Protein AF-A0A958SAU4-F1 (afdb_monomer_lite)

Foldseek 3Di:
DDDDPFDKDWDDDVPAPAQWTWIATLVLWIWTAHPNDIDTFDWDQDPNFTWGWDDDPDDIDIGTSVVVSCVGVNDDPPDPDPDPPD

Radius of gyration: 13.77 Å; chains: 1; bounding box: 35×40×31 Å

Structure (mmCIF, N/CA/C/O backbone):
data_AF-A0A958SAU4-F1
#
_entry.id   AF-A0A958SAU4-F1
#
loop_
_atom_site.group_PDB
_atom_site.id
_atom_site.type_symbol
_atom_site.label_atom_id
_atom_site.label_alt_id
_atom_site.label_comp_id
_atom_site.label_asym_id
_atom_site.label_entity_id
_atom_site.label_seq_id
_atom_site.pdbx_PDB_ins_code
_atom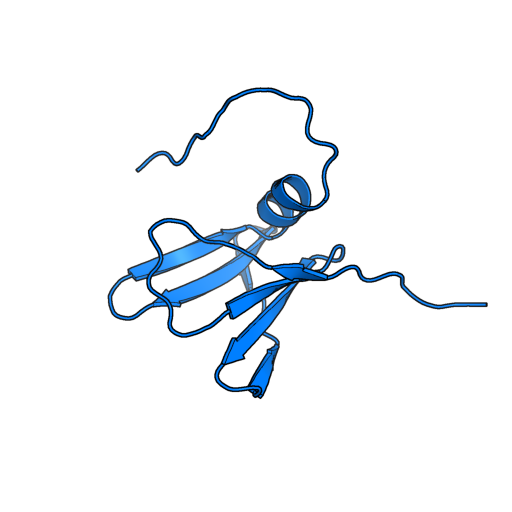_site.Cartn_x
_atom_site.Cartn_y
_atom_site.Cartn_z
_atom_site.occupancy
_atom_site.B_iso_or_equiv
_atom_site.auth_seq_id
_atom_site.auth_comp_id
_atom_site.auth_asym_id
_atom_site.auth_atom_id
_atom_site.pdbx_PDB_model_num
ATOM 1 N N . MET A 1 1 ? -3.749 -26.120 -15.579 1.00 38.75 1 MET A N 1
ATOM 2 C CA . MET A 1 1 ? -2.439 -25.457 -15.769 1.00 38.75 1 MET A CA 1
ATOM 3 C C . MET A 1 1 ? -2.433 -24.165 -14.969 1.00 38.75 1 MET A C 1
ATOM 5 O O . MET A 1 1 ? -3.306 -23.333 -15.163 1.00 38.75 1 MET A O 1
ATOM 9 N N . ALA A 1 2 ? -1.538 -24.068 -13.988 1.00 49.28 2 ALA A N 1
ATOM 10 C CA . ALA A 1 2 ? -1.458 -22.963 -13.039 1.00 49.28 2 ALA A CA 1
ATOM 11 C C . ALA A 1 2 ? -1.062 -21.646 -13.716 1.00 49.28 2 ALA A C 1
ATOM 13 O O . ALA A 1 2 ? -0.223 -21.672 -14.614 1.00 49.28 2 ALA A O 1
ATOM 14 N N . LYS A 1 3 ? -1.595 -20.521 -13.223 1.00 45.72 3 LYS A N 1
ATOM 15 C CA . LYS A 1 3 ? -0.861 -19.256 -13.026 1.00 45.72 3 LYS A CA 1
ATOM 16 C C . LYS A 1 3 ? -1.807 -18.208 -12.446 1.00 45.72 3 LYS A C 1
ATOM 18 O O . LYS A 1 3 ? -2.432 -17.457 -13.168 1.00 45.72 3 LYS A O 1
ATOM 23 N N . ASN A 1 4 ? -1.923 -18.198 -11.122 1.00 54.84 4 ASN A N 1
ATOM 24 C CA . ASN A 1 4 ? -1.974 -16.984 -10.310 1.00 54.84 4 ASN A CA 1
ATOM 25 C C . ASN A 1 4 ? -2.234 -15.672 -11.095 1.00 54.84 4 ASN A C 1
ATOM 27 O O . ASN A 1 4 ? -1.279 -14.960 -11.391 1.00 54.84 4 ASN A O 1
ATOM 31 N N . ASN A 1 5 ? -3.493 -15.327 -11.398 1.00 66.00 5 ASN A N 1
ATOM 32 C CA . ASN A 1 5 ? -3.862 -14.020 -11.968 1.00 66.00 5 ASN A CA 1
ATOM 33 C C . ASN A 1 5 ? -3.729 -12.926 -10.894 1.00 66.00 5 ASN A C 1
ATOM 35 O O . ASN A 1 5 ? -4.708 -12.382 -10.379 1.00 66.00 5 ASN A O 1
ATOM 39 N N . GLU A 1 6 ? -2.499 -12.635 -10.489 1.00 77.88 6 GLU A N 1
ATOM 40 C CA . GLU A 1 6 ? -2.197 -11.490 -9.643 1.00 77.88 6 GLU A CA 1
ATOM 41 C C . GLU A 1 6 ? -2.303 -10.212 -10.471 1.00 77.88 6 GLU A C 1
ATOM 43 O O . GLU A 1 6 ? -1.436 -9.874 -11.272 1.00 77.88 6 GLU A O 1
ATOM 48 N N . ILE A 1 7 ? -3.415 -9.509 -10.277 1.00 85.62 7 ILE A N 1
ATOM 49 C CA . ILE A 1 7 ? -3.702 -8.244 -10.945 1.00 85.62 7 ILE A CA 1
ATOM 50 C C . ILE A 1 7 ? -3.073 -7.142 -10.105 1.00 85.62 7 ILE A C 1
ATOM 52 O O . ILE A 1 7 ? -3.297 -7.092 -8.898 1.00 85.62 7 ILE A O 1
ATOM 56 N N . TRP A 1 8 ? -2.315 -6.252 -10.734 1.00 87.94 8 TRP A N 1
ATOM 57 C CA . TRP A 1 8 ? -1.692 -5.111 -10.073 1.00 87.94 8 TRP A CA 1
ATOM 58 C C . TRP A 1 8 ? -2.431 -3.828 -10.441 1.00 87.94 8 TRP A C 1
ATOM 60 O O . TRP A 1 8 ? -2.687 -3.572 -11.616 1.00 87.94 8 TRP A O 1
ATOM 70 N N . LYS A 1 9 ? -2.773 -3.015 -9.441 1.00 85.56 9 LYS A N 1
ATOM 71 C CA . LYS A 1 9 ? -3.413 -1.707 -9.622 1.00 85.56 9 LYS A CA 1
ATOM 72 C C . LYS A 1 9 ? -2.565 -0.611 -8.989 1.00 85.56 9 LYS A C 1
ATOM 74 O O . LYS A 1 9 ? -2.028 -0.795 -7.898 1.00 85.56 9 LYS A O 1
ATOM 79 N N . LEU A 1 10 ? -2.458 0.521 -9.683 1.00 85.69 10 LEU A N 1
ATOM 80 C CA . LEU A 1 10 ? -1.773 1.714 -9.191 1.00 85.69 10 LEU A CA 1
ATOM 81 C C . LEU A 1 10 ? -2.565 2.326 -8.028 1.00 85.69 10 LEU A C 1
ATOM 83 O O . LEU A 1 10 ? -3.749 2.644 -8.156 1.00 85.69 10 LEU A O 1
ATOM 87 N N . LEU A 1 11 ? -1.894 2.522 -6.901 1.00 81.94 11 LEU A N 1
ATOM 88 C CA . LEU A 1 11 ? -2.426 3.154 -5.707 1.00 81.94 11 LEU A CA 1
ATOM 89 C C . LEU A 1 11 ? -2.249 4.677 -5.797 1.00 81.94 11 LEU A C 1
ATOM 91 O O . LEU A 1 11 ? -1.258 5.237 -5.332 1.00 81.94 11 LEU A O 1
ATOM 95 N N . SER A 1 12 ? -3.239 5.359 -6.371 1.00 72.38 12 SER A N 1
ATOM 96 C CA . SER A 1 12 ? -3.277 6.826 -6.370 1.00 72.38 12 SER A CA 1
ATOM 97 C C . SER A 1 12 ? -3.708 7.360 -4.997 1.00 72.38 12 SER A C 1
ATOM 99 O O . SER A 1 12 ? -4.894 7.409 -4.666 1.00 72.38 12 SER A O 1
ATOM 101 N N . LEU A 1 13 ? -2.736 7.742 -4.167 1.00 69.19 13 LEU A N 1
ATOM 102 C CA . LEU A 1 13 ? -2.973 8.391 -2.877 1.00 69.19 13 LEU A CA 1
ATOM 103 C C . LEU A 1 13 ? -3.095 9.909 -3.075 1.00 69.19 13 LEU A C 1
ATOM 105 O O . LEU A 1 13 ? -2.096 10.631 -3.061 1.00 69.19 13 LEU A O 1
ATOM 109 N N . LYS A 1 14 ? -4.328 10.414 -3.219 1.00 56.62 14 LYS A N 1
ATOM 110 C CA . LYS A 1 14 ? -4.592 11.864 -3.162 1.00 56.62 14 LYS A CA 1
ATOM 111 C C . LYS A 1 14 ? -4.010 12.439 -1.859 1.00 56.62 14 LYS A C 1
ATOM 113 O O . LYS A 1 14 ? -4.187 11.850 -0.793 1.00 56.62 14 LYS A O 1
ATOM 118 N N . ASN A 1 15 ? -3.315 13.576 -1.945 1.00 58.25 15 ASN A N 1
ATOM 119 C CA . ASN A 1 15 ? -2.610 14.249 -0.837 1.00 58.25 15 ASN A CA 1
ATOM 120 C C . ASN A 1 15 ? -1.368 13.537 -0.270 1.00 58.25 15 ASN A C 1
ATOM 122 O O . ASN A 1 15 ? -0.865 13.926 0.787 1.00 58.25 15 ASN A O 1
ATOM 126 N N . PHE A 1 16 ? -0.830 12.527 -0.954 1.00 64.31 16 PHE A N 1
ATOM 127 C CA . PHE A 1 16 ? 0.447 11.921 -0.587 1.00 64.31 16 PHE A CA 1
ATOM 128 C C . PHE A 1 16 ? 1.482 12.239 -1.666 1.00 64.31 16 PHE A C 1
ATOM 130 O O . PHE A 1 16 ? 1.588 11.538 -2.666 1.00 64.31 16 PHE A O 1
ATOM 137 N N . ASN A 1 17 ? 2.243 13.318 -1.464 1.00 59.12 17 ASN A N 1
ATOM 138 C CA . ASN A 1 17 ? 3.338 13.693 -2.358 1.00 59.12 17 ASN A CA 1
ATOM 139 C C . ASN A 1 17 ? 4.515 12.732 -2.139 1.00 59.12 17 ASN A C 1
ATOM 141 O O . ASN A 1 17 ? 5.439 13.013 -1.372 1.00 59.12 17 ASN A O 1
ATOM 145 N N . SER A 1 18 ? 4.416 11.529 -2.697 1.00 65.06 18 SER A N 1
ATOM 146 C CA . SER A 1 18 ? 5.506 10.562 -2.730 1.00 65.06 18 SER A CA 1
ATOM 147 C C . SER A 1 18 ? 6.155 10.617 -4.098 1.00 65.06 18 SER A C 1
ATOM 149 O O . SER A 1 18 ? 5.464 10.632 -5.107 1.00 65.06 18 SER A O 1
ATOM 151 N N . LYS A 1 19 ? 7.488 10.576 -4.135 1.00 70.75 19 LYS A N 1
ATOM 152 C CA . LYS A 1 19 ? 8.229 10.392 -5.391 1.00 70.75 19 LYS A CA 1
ATOM 153 C C . LYS A 1 19 ? 8.026 8.991 -5.995 1.00 70.75 19 LYS A C 1
ATOM 155 O O . LYS A 1 19 ? 8.504 8.738 -7.088 1.00 70.75 19 LYS A O 1
ATOM 160 N N . PHE A 1 20 ? 7.380 8.083 -5.260 1.00 78.88 20 PHE A N 1
ATOM 161 C CA . PHE A 1 20 ? 7.214 6.676 -5.600 1.00 78.88 20 PHE A CA 1
ATOM 162 C C . PHE A 1 20 ? 5.780 6.388 -6.049 1.00 78.88 20 PHE A C 1
ATOM 164 O O . PHE A 1 20 ? 4.833 6.737 -5.338 1.00 78.88 20 PHE A O 1
ATOM 171 N N . ASP A 1 21 ? 5.637 5.659 -7.151 1.00 85.19 21 ASP A N 1
ATOM 172 C CA . ASP A 1 21 ? 4.379 5.060 -7.584 1.00 85.19 21 ASP A CA 1
ATOM 173 C C . ASP A 1 21 ? 4.152 3.754 -6.830 1.00 85.19 21 ASP A C 1
ATOM 175 O O . ASP A 1 21 ? 4.942 2.815 -6.927 1.00 85.19 21 ASP A O 1
ATOM 179 N N . TYR A 1 22 ? 3.073 3.665 -6.062 1.00 86.12 22 TYR A N 1
ATOM 180 C CA . TYR A 1 22 ? 2.748 2.451 -5.322 1.00 86.12 22 TYR A CA 1
ATOM 181 C C . TYR A 1 22 ? 1.750 1.602 -6.095 1.00 86.12 22 TYR A C 1
ATOM 183 O O . TYR A 1 22 ? 0.805 2.122 -6.675 1.00 86.12 22 TYR A O 1
ATOM 191 N N . TYR A 1 23 ? 1.918 0.288 -6.053 1.00 87.69 23 TYR A N 1
ATOM 192 C CA . TYR A 1 23 ? 1.019 -0.672 -6.673 1.00 87.69 23 TYR A CA 1
ATOM 193 C C . TYR A 1 23 ? 0.615 -1.728 -5.658 1.00 87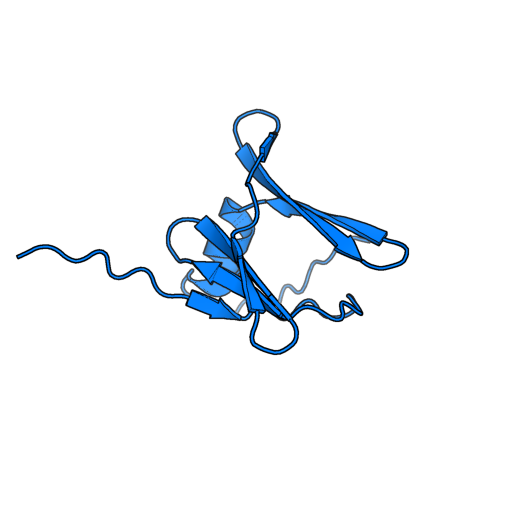.69 23 TYR A C 1
ATOM 195 O O . TYR A 1 23 ? 1.439 -2.211 -4.876 1.00 87.69 23 TYR A O 1
ATOM 203 N N . ILE A 1 24 ? -0.651 -2.122 -5.724 1.00 87.88 24 ILE A N 1
ATOM 204 C CA . ILE A 1 24 ? -1.209 -3.208 -4.932 1.00 87.88 24 ILE A CA 1
ATOM 205 C C . ILE A 1 24 ? -1.645 -4.356 -5.838 1.00 87.88 24 ILE A C 1
ATOM 207 O O . ILE A 1 24 ? -2.244 -4.140 -6.889 1.00 87.88 24 ILE A O 1
ATOM 211 N N . SER A 1 25 ? -1.331 -5.577 -5.424 1.00 89.56 25 SER A N 1
ATOM 212 C CA . SER A 1 25 ? -1.783 -6.809 -6.064 1.00 89.56 25 SER A CA 1
ATOM 213 C C . SER A 1 25 ? -3.116 -7.275 -5.476 1.00 89.56 25 SER A C 1
ATOM 215 O O . SER A 1 25 ? -3.355 -7.094 -4.280 1.00 89.56 25 SER A O 1
ATOM 217 N N . SER A 1 26 ? -3.933 -7.977 -6.262 1.00 84.44 26 SER A N 1
ATOM 218 C CA . SER A 1 26 ? -5.170 -8.634 -5.806 1.00 84.44 26 SER A CA 1
ATOM 219 C C . SER A 1 26 ? -4.952 -9.602 -4.633 1.00 84.44 26 SER A C 1
ATOM 221 O O . SER A 1 26 ? -5.862 -9.843 -3.847 1.00 84.44 26 SER A O 1
ATOM 223 N N . LYS A 1 27 ? -3.728 -10.115 -4.461 1.00 85.81 27 LYS A N 1
ATOM 224 C CA . LYS A 1 27 ? -3.335 -10.988 -3.339 1.00 85.81 27 LYS A CA 1
ATOM 225 C C . LYS A 1 27 ? -2.869 -10.240 -2.087 1.00 85.81 27 LYS A C 1
ATOM 227 O O . LYS A 1 27 ? -2.469 -10.863 -1.104 1.00 85.81 27 LYS A O 1
ATOM 232 N N . GLY A 1 28 ? -2.851 -8.911 -2.134 1.00 83.19 28 GLY A N 1
ATOM 233 C CA . GLY A 1 28 ? -2.353 -8.075 -1.049 1.00 83.19 28 GLY A CA 1
ATOM 234 C C . GLY A 1 28 ? -0.832 -7.897 -1.015 1.00 83.19 28 GLY A C 1
ATOM 235 O O . GLY A 1 28 ? -0.291 -7.498 0.014 1.00 83.19 28 GLY A O 1
ATOM 236 N N . ASN A 1 29 ? -0.132 -8.178 -2.118 1.00 87.62 29 ASN A N 1
ATOM 237 C CA . ASN A 1 29 ? 1.265 -7.764 -2.282 1.00 87.62 29 ASN A CA 1
ATOM 238 C C . ASN A 1 29 ? 1.345 -6.275 -2.612 1.00 87.62 29 ASN A C 1
ATOM 240 O O . ASN A 1 29 ? 0.435 -5.718 -3.226 1.00 87.62 29 ASN A O 1
ATOM 244 N N . PHE A 1 30 ? 2.448 -5.640 -2.228 1.00 87.19 30 PHE A N 1
ATOM 245 C CA . PHE A 1 30 ? 2.626 -4.206 -2.387 1.00 87.19 30 PHE A CA 1
ATOM 246 C C . PHE A 1 30 ? 4.017 -3.914 -2.947 1.00 87.19 30 PHE A C 1
ATOM 248 O O . PHE A 1 30 ? 5.010 -4.452 -2.452 1.00 87.19 30 PHE A O 1
ATOM 255 N N . LYS A 1 31 ? 4.098 -3.077 -3.982 1.00 88.69 31 LYS A N 1
ATOM 256 C CA . LYS A 1 31 ? 5.372 -2.654 -4.576 1.00 88.69 31 LYS A CA 1
ATOM 257 C C . LYS A 1 31 ? 5.400 -1.148 -4.784 1.00 88.69 31 LYS A C 1
ATOM 259 O O . LYS A 1 31 ? 4.366 -0.550 -5.060 1.00 88.69 31 LYS A O 1
ATOM 264 N N . SER A 1 32 ? 6.5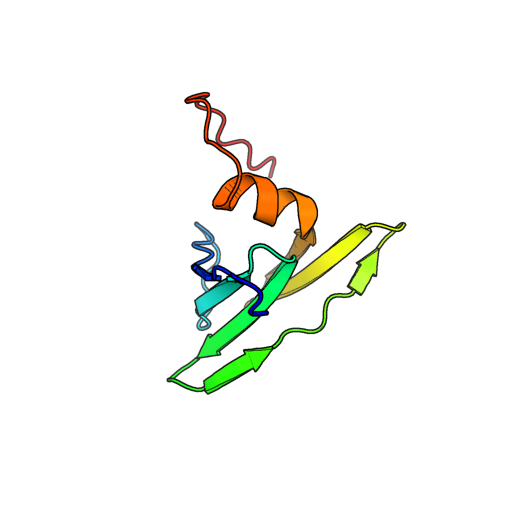69 -0.542 -4.640 1.00 87.50 32 SER A N 1
ATOM 265 C CA . SER A 1 32 ? 6.829 0.822 -5.090 1.00 87.50 32 SER A CA 1
ATOM 266 C C . SER A 1 32 ? 7.673 0.793 -6.348 1.00 87.50 32 SER A C 1
ATOM 268 O O . SER A 1 32 ? 8.543 -0.060 -6.498 1.00 87.50 32 SER A O 1
ATOM 270 N N . ILE A 1 33 ? 7.438 1.743 -7.237 1.00 85.75 33 ILE A N 1
ATOM 271 C CA . ILE A 1 33 ? 8.241 1.982 -8.423 1.00 85.75 33 ILE A CA 1
ATOM 272 C C . ILE A 1 33 ? 8.754 3.417 -8.334 1.00 85.75 33 ILE A C 1
ATOM 274 O O . ILE A 1 33 ? 7.989 4.347 -8.096 1.00 85.75 33 ILE A O 1
ATOM 278 N N . LEU A 1 34 ? 10.065 3.594 -8.470 1.00 85.44 34 LEU A N 1
ATOM 279 C CA . LEU A 1 34 ? 10.702 4.904 -8.597 1.00 85.44 34 LEU A CA 1
ATOM 280 C C . LEU A 1 34 ? 11.710 4.826 -9.729 1.00 85.44 34 LEU A C 1
ATOM 282 O O . LEU A 1 34 ? 12.646 4.034 -9.653 1.00 85.44 34 LEU A O 1
ATOM 286 N N . ASN A 1 35 ? 11.551 5.671 -10.746 1.00 82.75 35 ASN A N 1
ATOM 287 C CA . ASN A 1 35 ? 12.501 5.773 -11.855 1.00 82.75 35 ASN A CA 1
ATOM 288 C C . ASN A 1 35 ? 12.840 4.397 -12.473 1.00 82.75 35 ASN A C 1
ATOM 290 O O . ASN A 1 35 ? 14.007 4.017 -12.555 1.00 82.75 35 ASN A O 1
ATOM 294 N N . ASN A 1 36 ? 11.808 3.617 -12.821 1.00 81.56 36 ASN A N 1
ATOM 295 C CA . ASN A 1 36 ? 11.893 2.230 -13.315 1.00 81.56 36 ASN A CA 1
ATOM 296 C C . ASN A 1 36 ? 12.490 1.188 -12.347 1.00 81.56 36 ASN A C 1
ATOM 298 O O . ASN A 1 36 ? 12.588 0.017 -12.701 1.00 81.56 36 ASN A O 1
ATOM 302 N N . LYS A 1 37 ? 12.842 1.554 -11.108 1.00 85.00 37 LYS A N 1
ATOM 303 C CA . LYS A 1 37 ? 13.210 0.582 -10.071 1.00 85.00 37 LYS A CA 1
ATOM 304 C C . LYS A 1 37 ? 11.973 0.151 -9.305 1.00 85.00 37 LYS A C 1
ATOM 306 O O . LYS A 1 37 ? 11.412 0.943 -8.546 1.00 85.00 37 LYS A O 1
ATOM 311 N N . GLU A 1 38 ? 11.576 -1.104 -9.478 1.00 88.25 38 GLU A N 1
ATOM 312 C CA . GLU A 1 38 ? 10.546 -1.719 -8.651 1.00 88.25 38 GLU A CA 1
ATOM 313 C C . GLU A 1 38 ? 11.132 -2.284 -7.355 1.00 88.25 38 GLU A C 1
ATOM 315 O O . GLU A 1 38 ? 12.213 -2.872 -7.321 1.00 88.25 38 GLU A O 1
ATOM 320 N N . ARG A 1 39 ? 10.408 -2.087 -6.258 1.00 87.31 39 ARG A N 1
ATOM 321 C CA . ARG A 1 39 ? 10.759 -2.600 -4.941 1.00 87.31 39 ARG A CA 1
ATOM 322 C C . ARG A 1 39 ? 9.518 -3.169 -4.283 1.00 87.31 39 ARG A C 1
ATOM 324 O O . ARG A 1 39 ? 8.566 -2.447 -3.996 1.00 87.31 39 ARG A O 1
ATOM 331 N N . LEU A 1 40 ? 9.548 -4.465 -3.995 1.00 88.00 40 LEU A N 1
ATOM 332 C CA . LEU A 1 40 ? 8.545 -5.096 -3.147 1.00 88.00 40 LEU A CA 1
ATOM 333 C C . LEU A 1 40 ? 8.686 -4.561 -1.720 1.00 88.00 40 LEU A C 1
ATOM 335 O O . LEU A 1 40 ? 9.777 -4.538 -1.145 1.00 88.00 40 LEU A O 1
ATOM 339 N N . LEU A 1 41 ? 7.575 -4.090 -1.165 1.00 84.69 41 LEU A N 1
ATOM 340 C CA . LEU A 1 41 ? 7.521 -3.570 0.191 1.00 84.69 41 LEU A CA 1
ATOM 341 C C . LEU A 1 41 ? 7.109 -4.689 1.146 1.00 84.69 41 LEU A C 1
ATOM 343 O O . LEU A 1 41 ? 6.088 -5.350 0.946 1.00 84.69 41 LEU A O 1
ATOM 347 N N . SER A 1 42 ? 7.886 -4.875 2.215 1.00 82.62 42 SER A N 1
ATOM 348 C CA . SER A 1 42 ? 7.556 -5.849 3.252 1.00 82.62 42 SER A CA 1
ATOM 349 C C . SER A 1 42 ? 6.316 -5.412 4.021 1.00 82.62 42 SER A C 1
ATOM 351 O O . SER A 1 42 ? 6.297 -4.376 4.689 1.00 82.62 42 SER A O 1
ATOM 353 N N . GLN A 1 43 ? 5.286 -6.242 3.942 1.00 85.12 43 GLN A N 1
ATOM 354 C CA . GLN A 1 43 ? 4.085 -6.133 4.752 1.00 85.12 43 GLN A CA 1
ATOM 355 C C . GLN A 1 43 ? 4.378 -6.522 6.206 1.00 85.12 43 GLN A C 1
ATOM 357 O O . GLN A 1 43 ? 5.155 -7.437 6.477 1.00 85.12 43 GLN A O 1
ATOM 362 N N . LYS A 1 44 ? 3.757 -5.814 7.148 1.00 85.19 44 LYS A N 1
ATOM 363 C CA . LYS A 1 44 ? 3.797 -6.122 8.580 1.00 85.19 44 LYS A CA 1
ATOM 364 C C . LYS A 1 44 ? 2.423 -6.584 9.036 1.00 85.19 44 LYS A C 1
ATOM 366 O O . LYS A 1 44 ? 1.409 -6.050 8.596 1.00 85.19 44 LYS A O 1
ATOM 371 N N . THR A 1 45 ? 2.384 -7.532 9.960 1.00 84.94 45 THR A N 1
ATOM 372 C CA . THR A 1 45 ? 1.136 -7.924 10.618 1.00 84.94 45 THR A CA 1
ATOM 373 C C . THR A 1 45 ? 0.943 -7.063 11.863 1.00 84.94 45 THR A C 1
ATOM 375 O O . THR A 1 45 ? 1.754 -7.110 12.783 1.00 84.94 45 THR A O 1
ATOM 378 N N . ILE A 1 46 ? -0.113 -6.252 11.891 1.00 85.00 46 ILE A N 1
ATOM 379 C CA . ILE A 1 46 ? -0.495 -5.401 13.022 1.00 85.00 46 ILE A CA 1
ATOM 380 C C . ILE A 1 46 ? -1.823 -5.925 13.562 1.00 85.00 46 ILE A C 1
ATOM 382 O O . ILE A 1 46 ? -2.815 -5.926 12.838 1.00 85.00 46 ILE A O 1
ATOM 386 N N . LYS A 1 47 ? -1.854 -6.363 14.829 1.00 81.38 47 LYS A N 1
ATOM 387 C CA . LYS A 1 47 ? -3.068 -6.888 15.489 1.00 81.38 47 LYS A CA 1
ATOM 388 C C . LYS A 1 47 ? -3.784 -7.972 14.655 1.00 81.38 47 LYS A C 1
ATOM 390 O O . LYS A 1 47 ? -4.993 -7.918 14.483 1.00 81.38 47 LYS A O 1
ATOM 395 N N . SER A 1 48 ? -3.030 -8.930 14.106 1.00 85.25 48 SER A N 1
ATOM 396 C CA . SER A 1 48 ? -3.517 -9.994 13.199 1.00 85.25 48 SER A CA 1
ATOM 397 C C . SER A 1 48 ? -3.899 -9.554 11.770 1.00 85.25 48 SER A C 1
ATOM 399 O O . SER A 1 48 ? -4.205 -10.387 10.922 1.00 85.25 48 SER A O 1
ATOM 401 N N . TYR A 1 49 ? -3.801 -8.262 11.438 1.00 83.88 49 TYR A N 1
ATOM 402 C CA . TYR A 1 49 ? -4.086 -7.750 10.094 1.00 83.88 49 TYR A CA 1
ATOM 403 C C . TYR A 1 49 ? -2.816 -7.417 9.317 1.00 83.88 49 TYR A C 1
ATOM 405 O O . TYR A 1 49 ? -1.902 -6.773 9.829 1.00 83.88 49 TYR A O 1
ATOM 413 N N . ARG A 1 50 ? -2.782 -7.783 8.033 1.00 86.56 50 ARG A N 1
ATOM 414 C CA . ARG A 1 50 ? -1.712 -7.377 7.113 1.00 86.56 50 ARG A CA 1
ATOM 415 C C . ARG A 1 50 ? -1.816 -5.878 6.817 1.00 86.56 50 ARG A C 1
ATOM 417 O O . ARG A 1 50 ? -2.848 -5.398 6.339 1.00 86.56 50 ARG A O 1
ATOM 424 N N . ALA A 1 51 ? -0.746 -5.146 7.089 1.00 87.38 51 ALA A N 1
ATOM 425 C CA . ALA A 1 51 ? -0.644 -3.708 6.899 1.00 87.38 51 ALA A CA 1
ATOM 426 C C . ALA A 1 51 ? 0.705 -3.324 6.282 1.00 87.38 51 ALA A C 1
ATOM 428 O O . ALA A 1 51 ? 1.720 -3.999 6.458 1.00 87.38 51 ALA A O 1
ATOM 429 N N . ILE A 1 52 ? 0.723 -2.204 5.570 1.00 87.25 52 ILE A N 1
ATOM 430 C CA . ILE A 1 52 ? 1.930 -1.597 5.023 1.00 87.25 52 ILE A CA 1
ATOM 431 C C . ILE A 1 52 ? 2.085 -0.196 5.600 1.00 87.25 52 ILE A C 1
ATOM 433 O O . ILE A 1 52 ? 1.123 0.563 5.681 1.00 87.25 52 ILE A O 1
ATOM 437 N N . SER A 1 53 ? 3.297 0.152 6.023 1.00 81.69 53 SER A N 1
ATOM 438 C CA . SER A 1 53 ? 3.610 1.515 6.443 1.00 81.69 53 SER A CA 1
ATOM 439 C C . SER A 1 53 ? 4.396 2.190 5.332 1.00 81.69 53 SER A C 1
ATOM 441 O O . SER A 1 53 ? 5.540 1.823 5.065 1.00 81.69 53 SER A O 1
ATOM 443 N N . ILE A 1 54 ? 3.763 3.151 4.666 1.00 80.56 54 ILE A N 1
ATOM 444 C CA . ILE A 1 54 ? 4.420 3.998 3.676 1.00 80.56 54 ILE A CA 1
ATOM 445 C C . ILE A 1 54 ? 4.881 5.275 4.366 1.00 80.56 54 ILE A C 1
ATOM 447 O O . ILE A 1 54 ? 4.135 5.912 5.112 1.00 80.56 54 ILE A O 1
ATOM 451 N N . LYS A 1 55 ? 6.135 5.648 4.132 1.00 74.75 55 LYS A N 1
ATOM 452 C CA . LYS A 1 55 ? 6.707 6.899 4.627 1.00 74.75 55 LYS A CA 1
ATOM 453 C C . LYS A 1 55 ? 6.923 7.813 3.429 1.00 74.75 55 LYS A C 1
ATOM 455 O O . LYS A 1 55 ? 7.621 7.432 2.495 1.00 74.75 55 LYS A O 1
ATOM 460 N N . SER A 1 56 ? 6.320 8.995 3.449 1.00 73.31 56 SER A N 1
ATOM 461 C CA . SER A 1 56 ? 6.735 10.103 2.585 1.00 73.31 56 SER A CA 1
ATOM 462 C C . SER A 1 56 ? 7.363 11.198 3.435 1.00 73.31 56 SER A C 1
ATOM 464 O O . SER A 1 56 ? 7.206 11.175 4.653 1.00 73.31 56 SER A O 1
ATOM 466 N N . GLN A 1 57 ? 8.060 12.125 2.776 1.00 67.94 57 GLN A N 1
ATOM 467 C CA . GLN A 1 57 ? 9.003 13.124 3.302 1.00 67.94 57 GLN A CA 1
ATOM 468 C C . GLN A 1 57 ? 8.711 13.668 4.709 1.00 67.94 57 GLN A C 1
ATOM 470 O O . GLN A 1 57 ? 9.657 13.901 5.445 1.00 67.94 57 GLN A O 1
ATOM 475 N N . ASN A 1 58 ? 7.443 13.836 5.104 1.00 70.50 58 ASN A N 1
ATOM 476 C CA . ASN A 1 58 ? 7.093 14.253 6.463 1.00 70.50 58 ASN A CA 1
ATOM 477 C C . ASN A 1 58 ? 5.875 13.535 7.080 1.00 70.50 58 ASN A C 1
ATOM 479 O O . ASN A 1 58 ? 5.331 13.977 8.088 1.00 70.50 58 ASN A O 1
ATOM 483 N N . LYS A 1 59 ? 5.378 12.461 6.453 1.00 76.50 59 LYS A N 1
ATOM 484 C CA . LYS A 1 59 ? 4.178 11.738 6.906 1.00 76.50 59 LYS A CA 1
ATOM 485 C C . L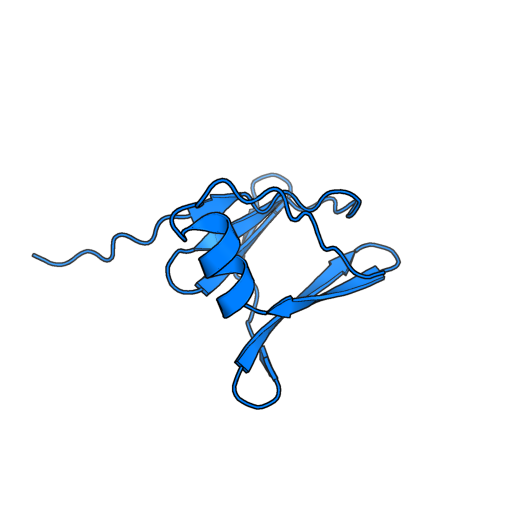YS A 1 59 ? 4.363 10.236 6.737 1.00 76.50 59 LYS A C 1
ATOM 487 O O . LYS A 1 59 ? 4.599 9.746 5.631 1.00 76.50 59 LYS A O 1
ATOM 492 N N . SER A 1 60 ? 4.205 9.496 7.827 1.00 76.12 60 SER A N 1
ATOM 493 C CA . SER A 1 60 ? 4.014 8.049 7.801 1.00 76.12 60 SER A CA 1
ATOM 494 C C . SER A 1 60 ? 2.521 7.747 7.774 1.00 76.12 60 SER A C 1
ATOM 496 O O . SER A 1 60 ? 1.754 8.239 8.599 1.00 76.12 60 SER A O 1
ATOM 498 N N . LYS A 1 61 ? 2.091 6.930 6.815 1.00 80.06 61 LYS A N 1
ATOM 499 C CA . LYS A 1 61 ? 0.722 6.425 6.757 1.00 80.06 61 LYS A CA 1
ATOM 500 C C . LYS A 1 61 ? 0.763 4.909 6.791 1.00 80.06 61 LYS A C 1
ATOM 502 O O . LYS A 1 61 ? 1.416 4.274 5.966 1.00 80.06 61 LYS A O 1
ATOM 507 N N . THR A 1 62 ? 0.057 4.333 7.752 1.00 83.62 62 THR A N 1
ATOM 508 C CA . THR A 1 62 ? -0.166 2.891 7.804 1.00 83.62 62 THR A CA 1
ATOM 509 C C . THR A 1 62 ? -1.466 2.585 7.080 1.00 83.62 62 THR A C 1
ATOM 511 O O . THR A 1 62 ? -2.510 3.149 7.397 1.00 83.62 62 THR A O 1
ATOM 514 N N . LEU A 1 63 ? -1.394 1.719 6.078 1.00 83.06 63 LEU A N 1
ATOM 515 C CA . LEU A 1 63 ? -2.523 1.294 5.266 1.00 83.06 63 LEU A CA 1
ATOM 516 C C . LEU A 1 63 ? -2.756 -0.196 5.485 1.00 83.06 63 LEU A C 1
ATOM 518 O O . LEU A 1 63 ? -1.820 -0.994 5.457 1.00 83.06 63 LEU A O 1
ATOM 522 N N . PHE A 1 64 ? -4.011 -0.580 5.685 1.00 87.06 64 PHE A N 1
ATOM 523 C CA . PHE A 1 64 ? -4.382 -1.981 5.816 1.00 87.06 64 PHE A CA 1
ATOM 524 C C . PHE A 1 64 ? -4.588 -2.611 4.444 1.00 87.06 64 PHE A C 1
ATOM 526 O O . PHE A 1 64 ? -5.339 -2.093 3.618 1.00 87.06 64 PHE A O 1
AT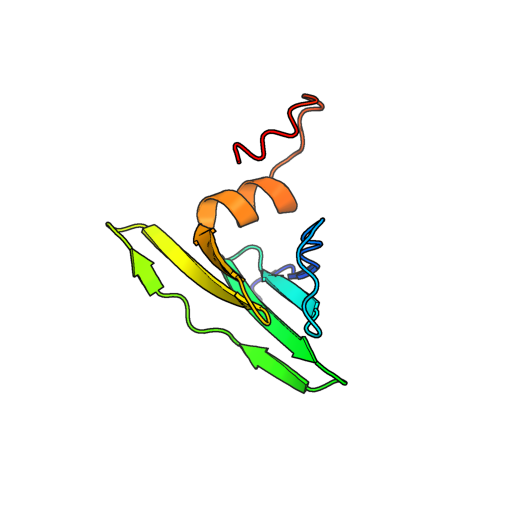OM 533 N N . ILE A 1 65 ? -3.946 -3.754 4.218 1.00 87.75 65 ILE A N 1
ATOM 534 C CA . ILE A 1 65 ? -3.944 -4.428 2.918 1.00 87.75 65 ILE A CA 1
ATOM 535 C C . ILE A 1 65 ? -5.354 -4.888 2.543 1.00 87.75 65 ILE A C 1
ATOM 537 O O . ILE A 1 65 ? -5.775 -4.667 1.415 1.00 87.75 65 ILE A O 1
ATOM 541 N N . HIS A 1 66 ? -6.112 -5.453 3.488 1.00 83.06 66 HIS A N 1
ATOM 542 C CA . HIS A 1 66 ? -7.481 -5.917 3.231 1.00 83.06 66 HIS A CA 1
ATOM 543 C C . HIS A 1 66 ? -8.400 -4.784 2.741 1.00 83.06 66 HIS A C 1
ATOM 545 O O . HIS A 1 66 ? -9.188 -4.984 1.820 1.00 83.06 66 HIS A O 1
ATOM 551 N N . ARG A 1 67 ? -8.250 -3.578 3.307 1.00 84.31 67 ARG A N 1
ATOM 552 C CA . ARG A 1 67 ? -9.028 -2.397 2.921 1.00 84.31 67 ARG A CA 1
ATOM 553 C C . ARG A 1 67 ? -8.649 -1.927 1.521 1.00 84.31 67 ARG A C 1
ATOM 555 O O . ARG A 1 67 ? -9.527 -1.735 0.693 1.00 84.31 67 ARG A O 1
ATOM 562 N N . LEU A 1 68 ? -7.351 -1.824 1.233 1.00 83.88 68 LEU A N 1
ATOM 563 C CA . LEU A 1 68 ? -6.878 -1.441 -0.097 1.00 83.88 68 LEU A CA 1
ATOM 564 C C . LEU A 1 68 ? -7.301 -2.453 -1.171 1.00 83.88 68 LEU A C 1
ATOM 566 O O . LEU A 1 68 ? -7.708 -2.060 -2.258 1.00 83.88 68 LEU A O 1
ATOM 570 N N . VAL A 1 69 ? -7.239 -3.756 -0.882 1.00 85.81 69 VAL A N 1
ATOM 571 C CA . VAL A 1 69 ? -7.697 -4.769 -1.841 1.00 85.81 69 VAL A CA 1
ATOM 572 C C . VAL A 1 69 ? -9.189 -4.587 -2.130 1.00 85.81 69 VAL A C 1
ATOM 574 O O . VAL A 1 69 ? -9.575 -4.568 -3.294 1.00 85.81 69 VAL A O 1
ATOM 577 N N . ALA A 1 70 ? -10.017 -4.364 -1.110 1.00 84.12 70 ALA A N 1
ATOM 578 C CA . ALA A 1 70 ? -11.443 -4.107 -1.303 1.00 84.12 70 ALA A CA 1
ATOM 579 C C . ALA A 1 70 ? -11.717 -2.805 -2.082 1.00 84.12 70 ALA A C 1
ATOM 581 O O . ALA A 1 70 ? -12.544 -2.804 -2.986 1.00 84.12 70 ALA A O 1
ATOM 582 N N . GLU A 1 71 ? -11.001 -1.713 -1.800 1.00 81.50 71 GLU A N 1
ATOM 583 C CA . GLU A 1 71 ? -11.203 -0.425 -2.489 1.00 81.50 71 GLU A CA 1
ATOM 584 C C . GLU A 1 71 ? -10.814 -0.467 -3.976 1.00 81.50 71 GLU A C 1
ATOM 586 O O . GLU A 1 71 ? -11.432 0.209 -4.803 1.00 81.50 71 GLU A O 1
ATOM 591 N N . TYR A 1 72 ? -9.787 -1.249 -4.322 1.00 81.19 72 TYR A N 1
ATOM 592 C CA . TYR A 1 72 ? -9.248 -1.300 -5.682 1.00 81.19 72 TYR A CA 1
ATOM 593 C C . TYR A 1 72 ? -9.761 -2.488 -6.496 1.00 81.19 72 TYR A C 1
ATOM 595 O O . TYR A 1 72 ? -9.891 -2.359 -7.713 1.00 81.19 72 TYR A O 1
ATOM 603 N N . PHE A 1 73 ? -10.037 -3.635 -5.877 1.00 82.81 73 PHE A N 1
ATOM 604 C CA . PHE A 1 73 ? -10.478 -4.863 -6.553 1.00 82.81 73 PHE A CA 1
ATOM 605 C C . PHE A 1 73 ? -11.910 -5.268 -6.219 1.00 82.81 73 PHE A C 1
ATOM 607 O O . PHE A 1 73 ? -12.473 -6.067 -6.960 1.00 82.81 73 PHE A O 1
ATOM 614 N N . GLY A 1 74 ? -12.498 -4.735 -5.148 1.00 77.38 74 GLY A N 1
ATOM 615 C CA . GLY A 1 74 ? -13.910 -4.943 -4.863 1.00 77.38 74 GLY A CA 1
ATOM 616 C C . GLY A 1 74 ? -14.783 -4.292 -5.932 1.00 77.38 74 GLY A C 1
ATOM 617 O O . GLY A 1 74 ? -14.452 -3.237 -6.481 1.00 77.38 74 GLY A O 1
ATOM 618 N N . GLU A 1 75 ? -15.908 -4.931 -6.235 1.00 63.69 75 GLU A N 1
ATOM 619 C CA . GLU A 1 75 ? -16.929 -4.372 -7.112 1.00 63.69 75 GLU A CA 1
ATOM 620 C C . GLU A 1 75 ? -17.482 -3.102 -6.459 1.00 63.69 75 GLU A C 1
ATOM 622 O O . GLU A 1 75 ? -18.154 -3.145 -5.425 1.00 63.69 75 GLU A O 1
ATOM 627 N N . LYS A 1 76 ? -17.152 -1.940 -7.030 1.00 58.34 76 LYS A N 1
ATOM 628 C CA . LYS A 1 76 ? -17.701 -0.664 -6.576 1.00 58.34 76 LYS A CA 1
ATOM 629 C C . LYS A 1 76 ? -19.210 -0.684 -6.794 1.00 58.34 76 LYS A C 1
ATOM 631 O O . LYS A 1 76 ? -19.679 -0.376 -7.886 1.00 58.34 76 LYS A O 1
ATOM 636 N N . LYS A 1 77 ? -19.987 -0.946 -5.742 1.00 51.78 77 LYS A N 1
ATOM 637 C CA . LYS A 1 77 ? -21.322 -0.348 -5.667 1.00 51.78 77 LYS A CA 1
ATOM 638 C C . LYS A 1 77 ? -21.119 1.174 -5.677 1.00 51.78 77 LYS A C 1
ATOM 640 O O . LYS A 1 77 ? -20.231 1.652 -4.962 1.00 51.78 77 LYS A O 1
ATOM 645 N N . PRO A 1 78 ? -21.854 1.940 -6.500 1.00 45.78 78 PRO A N 1
ATOM 646 C CA . PRO A 1 78 ? -21.727 3.390 -6.562 1.00 45.78 78 PRO A CA 1
ATOM 647 C C . PRO A 1 78 ? -22.310 4.002 -5.285 1.00 45.78 78 PRO A C 1
ATOM 649 O O . PRO A 1 78 ? -23.407 4.545 -5.270 1.00 45.78 78 PRO A O 1
ATOM 652 N N . THR A 1 79 ? -21.583 3.902 -4.180 1.00 45.84 79 THR A N 1
ATOM 653 C CA . THR A 1 79 ? -21.864 4.676 -2.979 1.00 45.84 79 THR A CA 1
ATOM 654 C C . THR A 1 79 ? -20.728 5.661 -2.836 1.00 45.84 79 THR A C 1
ATOM 656 O O . THR A 1 79 ? -19.613 5.329 -2.437 1.00 45.84 79 THR A O 1
ATOM 659 N N . SER A 1 80 ? -21.037 6.882 -3.255 1.00 46.00 80 SER A N 1
ATOM 660 C CA . SER A 1 80 ? -20.333 8.104 -2.912 1.00 46.00 80 SER A CA 1
ATOM 661 C C . SER A 1 80 ? -20.052 8.113 -1.406 1.00 46.00 80 SER A C 1
ATOM 663 O O . SER A 1 80 ? -20.924 8.448 -0.621 1.00 46.00 80 SER A O 1
ATOM 665 N N . ASN A 1 81 ? -18.880 7.640 -0.985 1.00 42.97 81 ASN A N 1
ATOM 666 C CA . ASN A 1 81 ? -18.415 7.758 0.394 1.00 42.97 81 ASN A CA 1
ATOM 667 C C . ASN A 1 81 ? -16.890 7.815 0.414 1.00 42.97 81 ASN A C 1
ATOM 669 O O . ASN A 1 81 ? -16.174 6.876 0.756 1.00 42.97 81 ASN A O 1
ATOM 673 N N . ASN A 1 82 ? -16.401 8.983 0.008 1.00 43.41 82 ASN A N 1
ATOM 674 C CA . ASN A 1 82 ? -15.037 9.437 0.209 1.00 43.41 82 ASN A CA 1
ATOM 675 C C . ASN A 1 82 ? -14.814 9.754 1.701 1.00 43.41 82 ASN A C 1
ATOM 677 O O . ASN A 1 82 ? -14.729 10.919 2.081 1.00 43.41 82 ASN A O 1
ATOM 681 N N . PHE A 1 83 ? -14.728 8.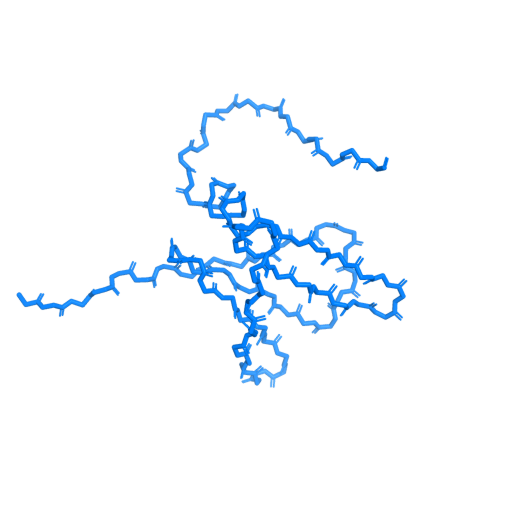733 2.556 1.00 41.19 83 PHE A N 1
ATOM 682 C CA . PHE A 1 83 ? -14.333 8.926 3.953 1.00 41.19 83 PHE A CA 1
ATOM 683 C C . PHE A 1 83 ? -12.842 8.652 4.141 1.00 41.19 83 PHE A C 1
ATOM 685 O O . PHE A 1 83 ? -12.396 7.534 4.421 1.00 41.19 83 PHE A O 1
ATOM 692 N N . VAL A 1 84 ? -12.070 9.732 4.026 1.00 33.25 84 VAL A N 1
ATOM 693 C CA . VAL A 1 84 ? -10.780 9.877 4.701 1.00 33.25 84 VAL A CA 1
ATOM 694 C C . VAL A 1 84 ? -11.068 10.693 5.957 1.00 33.25 84 VAL A C 1
ATOM 696 O O . VAL A 1 84 ? -11.126 11.914 5.896 1.00 33.25 84 VAL A O 1
ATOM 699 N N . ILE A 1 85 ? -11.338 10.018 7.073 1.00 34.81 85 ILE A N 1
ATOM 700 C CA . ILE A 1 85 ? -11.433 10.682 8.378 1.00 34.81 85 ILE A CA 1
ATOM 701 C C . ILE A 1 85 ? -10.010 11.159 8.714 1.00 34.81 85 ILE A C 1
ATOM 703 O O . ILE A 1 85 ? -9.096 10.327 8.761 1.00 34.81 85 ILE A O 1
ATOM 707 N N . HIS A 1 86 ? -9.826 12.482 8.785 1.00 34.72 86 HIS A N 1
ATOM 708 C CA . HIS A 1 86 ? -8.568 13.154 9.125 1.00 34.72 86 HIS A CA 1
ATOM 709 C C . HIS A 1 86 ? -8.329 13.114 10.631 1.00 34.72 86 HIS A C 1
ATOM 711 O O . HIS A 1 86 ? -9.312 13.320 11.373 1.00 34.72 86 HIS A O 1
#

pLDDT: mean 74.5, std 15.88, range [33.25, 89.56]

Secondary structure (DSSP, 8-state):
-------EEE---TT---SSEEEEETTS-EEEEETTEEEEPPPEEETTEEEEEEEETTEEEEEEHHHHHHHHHS------------

Sequence (86 aa):
MAKNNEIWKLLSLKNFNSKFDYYISSKGNFKSILNNKERLLSQKTIKSYRAISIKSQNKSKTLFIHRLVAEYFGEKKPTSNNFVIH